Protein AF-A0A1W9LGJ2-F1 (afdb_monomer_lite)

Structure (mmCIF, N/CA/C/O backbone):
data_AF-A0A1W9LGJ2-F1
#
_entry.id   AF-A0A1W9LGJ2-F1
#
loop_
_atom_site.group_PDB
_atom_site.id
_atom_site.type_symbol
_atom_site.label_atom_id
_atom_site.label_alt_id
_atom_site.label_comp_id
_atom_site.label_asym_id
_atom_site.label_entity_id
_atom_site.label_seq_id
_atom_site.pdbx_PDB_ins_code
_atom_site.Cartn_x
_atom_site.Cartn_y
_atom_site.Cartn_z
_atom_site.occupancy
_atom_site.B_iso_or_equiv
_atom_site.auth_seq_id
_atom_site.auth_comp_id
_atom_site.auth_asym_id
_atom_site.auth_atom_id
_atom_site.pdbx_PDB_model_num
ATOM 1 N N . MET A 1 1 ? -1.224 -2.854 -25.496 1.00 44.69 1 MET A N 1
ATOM 2 C CA . MET A 1 1 ? -1.649 -1.873 -24.472 1.00 44.69 1 MET A CA 1
ATOM 3 C C . MET A 1 1 ? -0.419 -1.512 -23.652 1.00 44.69 1 MET A C 1
ATOM 5 O O . MET A 1 1 ? 0.464 -2.347 -23.543 1.00 44.69 1 MET A O 1
ATOM 9 N N . ASN A 1 2 ? -0.266 -0.258 -23.230 1.00 54.34 2 ASN A N 1
ATOM 10 C CA . ASN A 1 2 ? 0.981 0.239 -22.636 1.00 54.34 2 ASN A CA 1
ATOM 11 C C . ASN A 1 2 ? 1.072 -0.215 -21.165 1.00 54.34 2 ASN A C 1
ATOM 13 O O . ASN A 1 2 ? 0.634 0.524 -20.287 1.00 54.34 2 ASN A O 1
ATOM 17 N N . ASP A 1 3 ? 1.663 -1.387 -20.903 1.00 63.09 3 ASP A N 1
ATOM 18 C CA . ASP A 1 3 ? 1.812 -1.986 -19.555 1.00 63.09 3 ASP A CA 1
ATOM 19 C C . ASP A 1 3 ? 2.350 -0.995 -18.500 1.00 63.09 3 ASP A C 1
ATOM 21 O O . ASP A 1 3 ? 2.044 -1.070 -17.313 1.00 63.09 3 ASP A O 1
ATOM 25 N N . ILE A 1 4 ? 3.128 -0.012 -18.956 1.00 61.19 4 ILE A N 1
ATOM 26 C CA . ILE A 1 4 ? 3.716 1.066 -18.158 1.00 61.19 4 ILE A CA 1
ATOM 27 C C . ILE A 1 4 ? 2.672 2.079 -17.660 1.00 61.19 4 ILE A C 1
ATOM 29 O O . ILE A 1 4 ? 2.710 2.480 -16.497 1.00 61.19 4 ILE A O 1
ATOM 33 N N . LEU A 1 5 ? 1.742 2.502 -18.524 1.00 67.19 5 LEU A N 1
ATOM 34 C CA . LEU A 1 5 ? 0.676 3.438 -18.141 1.00 67.19 5 LEU A CA 1
ATOM 35 C C . LEU A 1 5 ? -0.309 2.769 -17.179 1.00 67.19 5 LEU A C 1
ATOM 37 O O . LEU A 1 5 ? -0.832 3.421 -16.276 1.00 67.19 5 LEU A O 1
ATOM 41 N N . ASP A 1 6 ? -0.524 1.466 -17.346 1.00 78.12 6 ASP A N 1
ATOM 42 C CA . ASP A 1 6 ? -1.366 0.685 -16.447 1.00 78.12 6 ASP A CA 1
ATOM 43 C C . ASP A 1 6 ? -0.712 0.521 -15.067 1.00 78.12 6 ASP A C 1
ATOM 45 O O . ASP A 1 6 ? -1.402 0.651 -14.053 1.00 78.12 6 ASP A O 1
ATOM 49 N N . LEU A 1 7 ? 0.616 0.351 -15.007 1.00 78.25 7 LEU A N 1
ATOM 50 C CA . LEU A 1 7 ? 1.365 0.302 -13.748 1.00 78.25 7 LEU A CA 1
ATOM 51 C C . LEU A 1 7 ? 1.364 1.651 -13.012 1.00 78.25 7 LEU A C 1
ATOM 53 O O . LEU A 1 7 ? 1.158 1.677 -11.801 1.00 78.25 7 LEU A O 1
ATOM 57 N N . GLN A 1 8 ? 1.528 2.773 -13.724 1.00 83.00 8 GLN A N 1
ATOM 58 C CA . GLN A 1 8 ? 1.441 4.111 -13.121 1.00 83.00 8 GLN A CA 1
ATOM 59 C C . GLN A 1 8 ? 0.055 4.386 -12.536 1.00 83.00 8 GLN A C 1
ATOM 61 O O . GLN A 1 8 ? -0.064 4.751 -11.369 1.00 83.00 8 GLN A O 1
ATOM 66 N N . ARG A 1 9 ? -1.008 4.108 -13.298 1.00 84.00 9 ARG A N 1
ATOM 67 C CA . ARG A 1 9 ? -2.389 4.241 -12.809 1.00 84.00 9 ARG A CA 1
ATOM 68 C C . ARG A 1 9 ? -2.697 3.287 -11.657 1.00 84.00 9 ARG A C 1
ATOM 70 O O . ARG A 1 9 ? -3.545 3.582 -10.816 1.00 84.00 9 ARG A O 1
ATOM 77 N N . ALA A 1 10 ? -2.091 2.101 -11.631 1.00 84.69 10 ALA A N 1
ATOM 78 C CA . ALA A 1 10 ? -2.229 1.171 -10.515 1.00 84.69 10 ALA A CA 1
ATOM 79 C C . ALA A 1 10 ? -1.540 1.710 -9.253 1.00 84.69 10 ALA A C 1
ATOM 81 O O . ALA A 1 10 ? -2.161 1.696 -8.192 1.00 84.69 10 ALA A O 1
ATOM 82 N N . ALA A 1 11 ? -0.330 2.259 -9.380 1.00 86.56 11 ALA A N 1
ATOM 83 C CA . ALA A 1 11 ? 0.394 2.878 -8.275 1.00 86.56 11 ALA A CA 1
ATOM 84 C C . ALA A 1 11 ? -0.333 4.110 -7.719 1.00 86.56 11 ALA A C 1
ATOM 86 O O . ALA A 1 11 ? -0.485 4.223 -6.509 1.00 86.56 11 ALA A O 1
ATOM 87 N N . GLU A 1 12 ? -0.851 4.997 -8.575 1.00 88.88 12 GLU A N 1
ATOM 88 C CA . GLU A 1 12 ? -1.643 6.164 -8.155 1.00 88.88 12 GLU A CA 1
ATOM 89 C C . GLU A 1 12 ? -2.903 5.751 -7.387 1.00 88.88 12 GLU A C 1
ATOM 91 O O . GLU A 1 12 ? -3.207 6.305 -6.330 1.00 88.88 12 GLU A O 1
ATOM 96 N N . ARG A 1 13 ? -3.619 4.734 -7.886 1.00 88.75 13 ARG A N 1
ATOM 97 C CA . ARG A 1 13 ? -4.795 4.187 -7.199 1.00 88.75 13 ARG A CA 1
ATOM 98 C C . ARG A 1 13 ? -4.422 3.556 -5.866 1.00 88.75 13 ARG A C 1
ATOM 100 O O . ARG A 1 13 ? -5.121 3.791 -4.888 1.00 88.75 13 ARG A O 1
ATOM 107 N N . PHE A 1 14 ? -3.348 2.773 -5.814 1.00 88.44 14 PHE A N 1
ATOM 108 C CA . PHE A 1 14 ? -2.868 2.181 -4.570 1.00 88.44 14 PHE A CA 1
ATOM 109 C C . PHE A 1 14 ? -2.492 3.270 -3.557 1.00 88.44 14 PHE A C 1
ATOM 111 O O . PHE A 1 14 ? -3.000 3.261 -2.440 1.00 88.44 14 PHE A O 1
ATOM 118 N N . ASN A 1 15 ? -1.717 4.268 -3.986 1.00 89.81 15 ASN A N 1
ATOM 119 C CA . ASN A 1 15 ? -1.305 5.414 -3.182 1.00 89.81 15 ASN A CA 1
ATOM 120 C C . ASN A 1 15 ? -2.499 6.157 -2.566 1.00 89.81 15 ASN A C 1
ATOM 122 O O . ASN A 1 15 ? -2.541 6.362 -1.355 1.00 89.81 15 ASN A O 1
ATOM 126 N N . ALA A 1 16 ? -3.489 6.518 -3.389 1.00 90.06 16 ALA A N 1
ATOM 127 C CA . ALA A 1 16 ? -4.689 7.213 -2.928 1.00 90.06 16 ALA A CA 1
ATOM 128 C C . ALA A 1 16 ? -5.464 6.380 -1.899 1.00 90.06 16 ALA A C 1
ATOM 130 O O . ALA A 1 16 ? -5.855 6.885 -0.855 1.00 90.06 16 ALA A O 1
ATOM 131 N N . ARG A 1 17 ? -5.625 5.077 -2.149 1.00 88.69 17 ARG A N 1
ATOM 132 C CA . ARG A 1 17 ? -6.382 4.193 -1.257 1.00 88.69 17 ARG A CA 1
ATOM 133 C C . ARG A 1 17 ? -5.706 3.958 0.088 1.00 88.69 17 ARG A C 1
ATOM 135 O O . ARG A 1 17 ? -6.403 3.884 1.093 1.00 88.69 17 ARG A O 1
ATOM 142 N N . VAL A 1 18 ? -4.381 3.811 0.109 1.00 88.31 18 VAL A N 1
ATOM 143 C CA . VAL A 1 18 ? -3.628 3.678 1.364 1.00 88.31 18 VAL A CA 1
ATOM 144 C C . VAL A 1 18 ? -3.700 4.984 2.153 1.00 88.31 18 VAL A C 1
ATOM 146 O O . VAL A 1 18 ? -3.954 4.942 3.353 1.00 88.31 18 VAL A O 1
ATOM 149 N N . LYS A 1 19 ? -3.573 6.134 1.478 1.00 89.12 19 LYS A N 1
ATOM 150 C CA . LYS A 1 19 ? -3.731 7.453 2.099 1.00 89.12 19 LYS A CA 1
ATOM 151 C C . LYS A 1 19 ? -5.114 7.625 2.738 1.00 89.12 19 LYS A C 1
ATOM 153 O O . LYS A 1 19 ? -5.186 7.933 3.923 1.00 89.12 19 LYS A O 1
ATOM 158 N N . ASP A 1 20 ? -6.184 7.359 1.986 1.00 88.12 20 ASP A N 1
ATOM 159 C CA . ASP A 1 20 ? -7.562 7.430 2.493 1.00 88.12 20 ASP A CA 1
ATOM 160 C C . ASP A 1 20 ? -7.746 6.541 3.732 1.00 88.12 20 ASP A C 1
ATOM 162 O O . ASP A 1 20 ? -8.476 6.886 4.656 1.00 88.12 20 ASP A O 1
ATOM 166 N N . LEU A 1 21 ? -7.089 5.376 3.753 1.00 85.38 21 LEU A N 1
ATOM 167 C CA . LEU A 1 21 ? -7.169 4.433 4.861 1.00 85.38 21 LEU A CA 1
ATOM 168 C C . LEU A 1 21 ? -6.464 4.975 6.110 1.00 85.38 21 LEU A C 1
ATOM 170 O O . LEU A 1 21 ? -7.057 4.942 7.180 1.00 85.38 21 LEU A O 1
ATOM 174 N N . VAL A 1 22 ? -5.260 5.541 5.975 1.00 84.50 22 VAL A N 1
ATOM 175 C CA . VAL A 1 22 ? -4.526 6.189 7.082 1.00 84.50 22 VAL A CA 1
ATOM 176 C C . VAL A 1 22 ? -5.329 7.334 7.715 1.00 84.50 22 VAL A C 1
ATOM 178 O O . VAL A 1 22 ? -5.270 7.522 8.931 1.00 84.50 22 VAL A O 1
ATOM 181 N N . GLU A 1 23 ? -6.090 8.086 6.916 1.00 84.31 23 GLU A N 1
ATOM 182 C CA . GLU A 1 23 ? -6.912 9.207 7.394 1.00 84.31 23 GLU A CA 1
ATOM 183 C C . GLU A 1 23 ? -8.112 8.766 8.248 1.00 84.31 23 GLU A C 1
ATOM 185 O O . GLU A 1 23 ? -8.542 9.517 9.121 1.00 84.31 23 GLU A O 1
ATOM 190 N N . VAL A 1 24 ? -8.641 7.557 8.029 1.00 82.88 24 VAL A N 1
ATOM 191 C CA . VAL A 1 24 ? -9.844 7.053 8.722 1.00 82.88 24 VAL A CA 1
ATOM 192 C C . VAL A 1 24 ? -9.546 6.040 9.826 1.00 82.88 24 VAL A C 1
ATOM 194 O O . VAL A 1 24 ? -10.480 5.490 10.411 1.00 82.88 24 VAL A O 1
ATOM 197 N N . LEU A 1 25 ? -8.272 5.744 10.094 1.00 79.56 25 LEU A N 1
ATOM 198 C CA . LEU A 1 25 ? -7.916 4.767 11.115 1.00 79.56 25 LEU A CA 1
ATOM 199 C C . LEU A 1 25 ? -8.238 5.271 12.529 1.00 79.56 25 LEU A C 1
ATOM 201 O O . LEU A 1 25 ? -7.925 6.421 12.851 1.00 79.56 25 LEU A O 1
ATOM 205 N N . PRO A 1 26 ? -8.816 4.412 13.392 1.00 74.00 26 PRO A N 1
ATOM 206 C CA . PRO A 1 26 ? -9.081 4.764 14.778 1.00 74.00 26 PRO A CA 1
ATOM 207 C C . PRO A 1 26 ? -7.761 5.018 15.515 1.00 74.00 26 PRO A C 1
ATOM 209 O O . PRO A 1 26 ? -6.850 4.189 15.499 1.00 74.00 26 PRO A O 1
ATOM 212 N N . ARG A 1 27 ? -7.664 6.180 16.167 1.00 78.94 27 ARG A N 1
ATOM 213 C CA . ARG A 1 27 ? -6.502 6.595 16.978 1.00 78.94 27 ARG A CA 1
ATOM 214 C C . ARG A 1 27 ? -6.806 6.623 18.474 1.00 78.94 27 ARG A C 1
ATOM 216 O O . ARG A 1 27 ? -5.979 7.078 19.256 1.00 78.94 27 ARG A O 1
ATOM 223 N N . ASP A 1 28 ? -7.993 6.155 18.842 1.00 79.00 28 ASP A N 1
ATOM 224 C CA . ASP A 1 28 ? -8.535 6.273 20.194 1.00 79.00 28 ASP A CA 1
ATOM 225 C C . ASP A 1 28 ? -7.992 5.187 21.134 1.00 79.00 28 ASP A C 1
ATOM 227 O O . ASP A 1 28 ? -7.969 5.374 22.349 1.00 79.00 28 ASP A O 1
ATOM 231 N N . ASP A 1 29 ? -7.514 4.068 20.578 1.00 81.62 29 ASP A N 1
ATOM 232 C CA . ASP A 1 29 ? -6.833 3.007 21.316 1.00 81.62 29 ASP A CA 1
ATOM 233 C C . ASP A 1 29 ? -5.373 2.831 20.858 1.00 81.62 29 ASP A C 1
ATOM 235 O O . ASP A 1 29 ? -4.991 3.150 19.728 1.00 81.62 29 ASP A O 1
ATOM 239 N N . LEU A 1 30 ? -4.535 2.321 21.767 1.00 83.81 30 LEU A N 1
ATOM 240 C CA . LEU A 1 30 ? -3.085 2.213 21.578 1.00 83.81 30 LEU A CA 1
ATOM 241 C C . LEU A 1 30 ? -2.701 1.268 20.423 1.00 83.81 30 LEU A C 1
ATOM 243 O O . LEU A 1 30 ? -1.674 1.471 19.776 1.00 83.81 30 LEU A O 1
ATOM 247 N N . ALA A 1 31 ? -3.521 0.251 20.143 1.00 81.38 31 ALA A N 1
ATOM 248 C CA . ALA A 1 31 ? -3.275 -0.700 19.062 1.00 81.38 31 ALA A CA 1
ATOM 249 C C . ALA A 1 31 ? -3.614 -0.089 17.693 1.00 81.38 31 ALA A C 1
ATOM 251 O O . ALA A 1 31 ? -2.837 -0.228 16.747 1.00 81.38 31 ALA A O 1
ATOM 252 N N . GLY A 1 32 ? -4.724 0.643 17.599 1.00 79.94 32 GLY A N 1
ATOM 253 C CA . GLY A 1 32 ? -5.128 1.400 16.419 1.00 79.94 32 GLY A CA 1
ATOM 254 C C . GLY A 1 32 ? -4.133 2.513 16.112 1.00 79.94 32 GLY A C 1
ATOM 255 O O . GLY A 1 32 ? -3.722 2.680 14.962 1.00 79.94 32 GLY A O 1
ATOM 256 N N . GLN A 1 33 ? -3.635 3.198 17.145 1.00 84.56 33 GLN A N 1
ATOM 257 C CA . GLN A 1 33 ? -2.581 4.198 17.004 1.00 84.56 33 GLN A CA 1
ATOM 258 C C . GLN A 1 33 ? -1.269 3.584 16.488 1.00 84.56 33 GLN A C 1
ATOM 260 O O . GLN A 1 33 ? -0.683 4.117 15.544 1.00 84.56 33 GLN A O 1
ATOM 265 N N . ALA A 1 34 ? -0.828 2.453 17.048 1.00 87.75 34 ALA A N 1
ATOM 266 C CA . ALA A 1 34 ? 0.379 1.763 16.593 1.00 87.75 34 ALA A CA 1
ATOM 267 C C . ALA A 1 34 ? 0.260 1.309 15.128 1.00 87.75 34 ALA A C 1
ATOM 269 O O . ALA A 1 34 ? 1.141 1.597 14.319 1.00 87.75 34 ALA A O 1
ATOM 270 N N . LEU A 1 35 ? -0.857 0.676 14.754 1.00 85.25 35 LEU A N 1
ATOM 271 C CA . LEU A 1 35 ? -1.098 0.238 13.375 1.00 85.25 35 LEU A CA 1
ATOM 272 C C . LEU A 1 35 ? -1.207 1.415 12.396 1.00 85.25 35 LEU A C 1
ATOM 274 O O . LEU A 1 35 ? -0.736 1.309 11.265 1.00 85.25 35 LEU A O 1
ATOM 278 N N . SER A 1 36 ? -1.771 2.545 12.830 1.00 86.06 36 SER A N 1
ATOM 279 C CA . SER A 1 36 ? -1.815 3.776 12.032 1.00 86.06 36 SER A CA 1
ATOM 280 C C . SER A 1 36 ? -0.418 4.311 11.734 1.00 86.06 36 SER A C 1
ATOM 282 O O . SER A 1 36 ? -0.118 4.631 10.586 1.00 86.06 36 SER A O 1
ATOM 284 N N . ILE A 1 37 ? 0.446 4.373 12.752 1.00 90.38 37 ILE A N 1
ATOM 285 C CA . ILE A 1 37 ? 1.832 4.842 12.616 1.00 90.38 37 ILE A CA 1
ATOM 286 C C . ILE A 1 37 ? 2.628 3.913 11.695 1.00 90.38 37 ILE A C 1
ATOM 288 O O . ILE A 1 37 ? 3.346 4.384 10.810 1.00 90.38 37 ILE A O 1
ATOM 292 N N . GLU A 1 38 ? 2.485 2.599 11.872 1.00 92.25 38 GLU A N 1
ATOM 293 C CA . GLU A 1 38 ? 3.159 1.608 11.032 1.00 92.25 38 GLU A CA 1
ATOM 294 C C . GLU A 1 38 ? 2.691 1.688 9.577 1.00 92.25 38 GLU A C 1
ATOM 296 O O . GLU A 1 38 ? 3.519 1.682 8.662 1.00 92.25 38 GLU A O 1
ATOM 301 N N . LEU A 1 39 ? 1.383 1.835 9.338 1.00 91.44 39 LEU A N 1
ATOM 302 C CA . LEU A 1 39 ? 0.855 1.969 7.983 1.00 91.44 39 LEU A CA 1
ATOM 303 C C . LEU A 1 39 ? 1.316 3.269 7.323 1.00 91.44 39 LEU A C 1
ATOM 305 O O . LEU A 1 39 ? 1.716 3.247 6.161 1.00 91.44 39 LEU A O 1
ATOM 309 N N . GLU A 1 40 ? 1.321 4.385 8.050 1.00 92.06 40 GLU A N 1
ATOM 310 C CA . GLU A 1 40 ? 1.840 5.659 7.548 1.00 92.06 40 GLU A CA 1
ATOM 311 C C . GLU A 1 40 ? 3.340 5.554 7.217 1.00 92.06 40 GLU A C 1
ATOM 313 O O . GLU A 1 40 ? 3.801 6.038 6.181 1.00 92.06 40 GLU A O 1
ATOM 318 N N . SER A 1 41 ? 4.115 4.865 8.058 1.00 93.88 41 SER A N 1
ATOM 319 C CA . SER A 1 41 ? 5.531 4.583 7.814 1.00 93.88 41 SER A CA 1
ATOM 320 C C . SER A 1 41 ? 5.734 3.742 6.549 1.00 93.88 41 SER A C 1
ATOM 322 O O . SER A 1 41 ? 6.517 4.122 5.674 1.00 93.88 41 SER A O 1
ATOM 324 N N . ALA A 1 42 ? 4.987 2.645 6.399 1.00 93.31 42 ALA A N 1
ATOM 325 C CA . ALA A 1 42 ? 5.029 1.792 5.214 1.00 93.31 42 ALA A CA 1
ATOM 326 C C . ALA A 1 42 ? 4.605 2.549 3.944 1.00 93.31 42 ALA A C 1
ATOM 328 O O . ALA A 1 42 ? 5.261 2.435 2.906 1.00 93.31 42 ALA A O 1
ATOM 329 N N . HIS A 1 43 ? 3.572 3.389 4.034 1.00 93.81 43 HIS A N 1
ATOM 330 C CA . HIS A 1 43 ? 3.078 4.214 2.932 1.00 93.81 43 HIS A CA 1
ATOM 331 C C . HIS A 1 43 ? 4.106 5.257 2.472 1.00 93.81 43 HIS A C 1
ATOM 333 O O . HIS A 1 43 ? 4.331 5.428 1.268 1.00 93.81 43 HIS A O 1
ATOM 339 N N .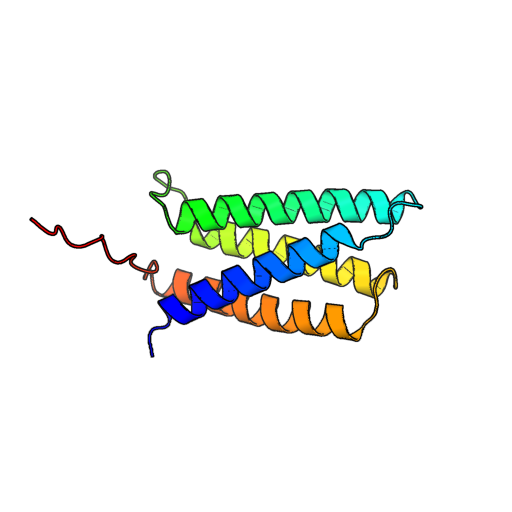 ARG A 1 44 ? 4.812 5.897 3.414 1.00 93.62 44 ARG A N 1
ATOM 340 C CA . ARG A 1 44 ? 5.940 6.790 3.102 1.00 93.62 44 ARG A CA 1
ATOM 341 C C . ARG A 1 44 ? 7.080 6.048 2.412 1.00 93.62 44 ARG A C 1
ATOM 343 O O . ARG A 1 44 ? 7.606 6.553 1.421 1.00 93.62 44 ARG A O 1
ATOM 350 N N . ARG A 1 45 ? 7.433 4.843 2.885 1.00 93.00 45 ARG A N 1
ATOM 351 C CA . ARG A 1 45 ? 8.442 3.994 2.222 1.00 93.00 45 ARG A CA 1
ATOM 352 C C . ARG A 1 45 ? 8.026 3.652 0.794 1.00 93.00 45 ARG A C 1
ATOM 354 O O . ARG A 1 45 ? 8.839 3.798 -0.110 1.00 93.00 45 ARG A O 1
ATOM 361 N N . PHE A 1 46 ? 6.764 3.274 0.584 1.00 92.56 46 PHE A N 1
ATOM 362 C CA . PHE A 1 46 ? 6.226 3.005 -0.749 1.00 92.56 46 PHE A CA 1
ATOM 363 C C . PHE A 1 46 ? 6.360 4.210 -1.678 1.00 92.56 46 PHE A C 1
ATOM 365 O O . PHE A 1 46 ? 6.904 4.075 -2.772 1.00 92.56 46 PHE A O 1
ATOM 372 N N . THR A 1 47 ? 5.928 5.390 -1.229 1.00 91.44 47 THR A N 1
ATOM 373 C CA . THR A 1 47 ? 6.001 6.623 -2.028 1.00 91.44 47 THR A CA 1
ATOM 374 C C . THR A 1 47 ? 7.446 6.938 -2.415 1.00 91.44 47 THR A C 1
ATOM 376 O O . THR A 1 47 ? 7.741 7.142 -3.589 1.00 91.44 47 THR A O 1
ATOM 379 N N . ALA A 1 48 ? 8.372 6.866 -1.454 1.00 90.25 48 ALA A N 1
ATOM 380 C CA . ALA A 1 48 ? 9.790 7.104 -1.703 1.00 90.25 48 ALA A CA 1
ATOM 381 C C . ALA A 1 48 ? 10.397 6.084 -2.684 1.00 90.25 48 ALA A C 1
ATOM 383 O O . ALA A 1 48 ? 11.127 6.462 -3.601 1.00 90.25 48 ALA A O 1
ATOM 384 N N . SER A 1 49 ? 10.087 4.792 -2.529 1.00 88.88 49 SER A N 1
ATOM 385 C CA . SER A 1 49 ? 10.554 3.747 -3.446 1.00 88.88 49 SER A CA 1
ATOM 386 C C . SER A 1 49 ? 9.960 3.901 -4.845 1.00 88.88 49 SER A C 1
ATOM 388 O O . SER A 1 49 ? 10.661 3.685 -5.833 1.00 88.88 49 SER A O 1
ATOM 390 N N . TRP A 1 50 ? 8.691 4.296 -4.946 1.00 88.25 50 TRP A N 1
ATOM 391 C CA . TRP A 1 50 ? 8.017 4.546 -6.216 1.00 88.25 50 TRP A CA 1
ATOM 392 C C . TRP A 1 50 ? 8.615 5.752 -6.944 1.00 88.25 50 TRP A C 1
ATOM 394 O O . TRP A 1 50 ? 8.911 5.665 -8.139 1.00 88.25 50 TRP A O 1
ATOM 404 N N . ASP A 1 51 ? 8.873 6.847 -6.232 1.00 86.75 51 ASP A N 1
ATOM 405 C CA . ASP A 1 51 ? 9.534 8.029 -6.784 1.00 86.75 51 ASP A CA 1
ATOM 406 C C . ASP A 1 51 ? 10.961 7.708 -7.235 1.00 86.75 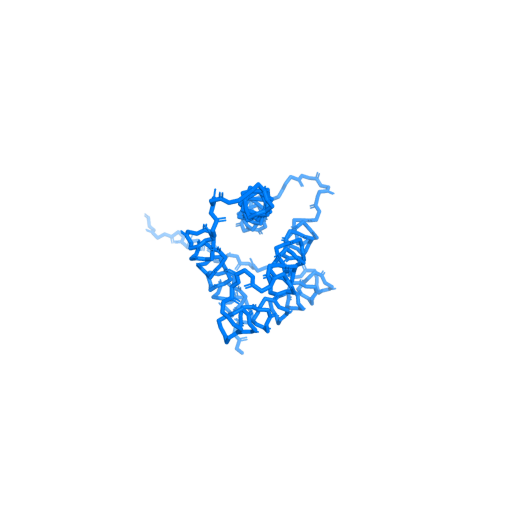51 ASP A C 1
ATOM 408 O O . ASP A 1 51 ? 11.354 8.074 -8.344 1.00 86.75 51 ASP A O 1
ATOM 412 N N . ALA A 1 52 ? 11.717 6.943 -6.441 1.00 84.00 52 ALA A N 1
ATOM 413 C CA . ALA A 1 52 ? 13.051 6.475 -6.814 1.00 84.00 52 ALA A CA 1
ATOM 414 C C . ALA A 1 52 ? 13.028 5.560 -8.053 1.00 84.00 52 ALA A C 1
ATOM 416 O O . ALA A 1 52 ? 13.913 5.654 -8.904 1.00 84.00 52 ALA A O 1
ATOM 417 N N . ALA A 1 53 ? 12.006 4.707 -8.191 1.00 80.56 53 ALA A N 1
ATOM 418 C CA . ALA A 1 53 ? 11.822 3.833 -9.351 1.00 80.56 53 ALA A CA 1
ATOM 419 C C . ALA A 1 53 ? 11.437 4.589 -10.632 1.00 80.56 53 ALA A C 1
ATOM 421 O O . ALA A 1 53 ? 11.776 4.143 -11.729 1.00 80.56 53 ALA A O 1
ATOM 422 N N . ASN A 1 54 ? 10.757 5.732 -10.499 1.00 77.75 54 ASN A N 1
ATOM 423 C CA . ASN A 1 54 ? 10.424 6.633 -11.608 1.00 77.75 54 ASN A CA 1
ATOM 424 C C . ASN A 1 54 ? 11.481 7.733 -11.845 1.00 77.75 54 ASN A C 1
ATOM 426 O O . ASN A 1 54 ? 11.382 8.486 -12.823 1.00 77.75 54 ASN A O 1
ATOM 430 N N . GLY A 1 55 ? 12.457 7.859 -10.945 1.00 73.50 55 GLY A N 1
ATOM 431 C CA . GLY A 1 55 ? 13.579 8.790 -11.007 1.00 73.50 55 GLY A CA 1
ATOM 432 C C . GLY A 1 55 ? 14.864 8.140 -11.524 1.00 73.50 55 GLY A C 1
ATOM 433 O O . GLY A 1 55 ? 14.833 7.163 -12.272 1.00 73.50 55 GLY A O 1
ATOM 434 N N . THR A 1 56 ? 16.010 8.701 -11.129 1.00 65.38 56 THR A N 1
ATOM 435 C CA . THR A 1 56 ? 17.327 8.089 -11.356 1.00 65.38 56 THR A CA 1
ATOM 436 C C . THR A 1 56 ? 17.673 7.237 -10.134 1.00 65.38 56 THR A C 1
ATOM 438 O O . THR A 1 56 ? 17.973 7.809 -9.083 1.00 65.38 56 THR A O 1
ATOM 441 N N . PRO A 1 57 ? 17.620 5.897 -10.218 1.00 58.72 57 PRO A N 1
ATOM 442 C CA . PRO A 1 57 ? 17.908 5.059 -9.065 1.00 58.72 57 PRO A C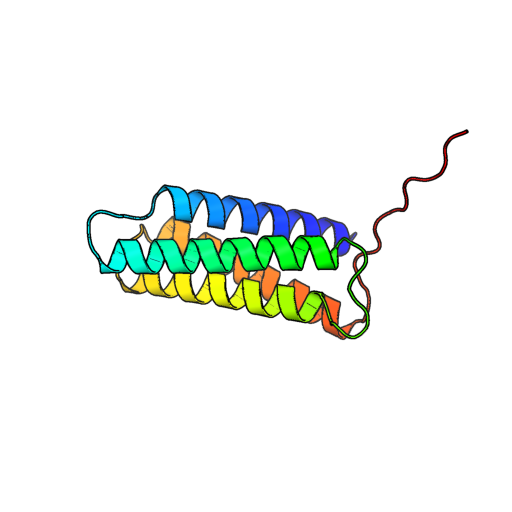A 1
ATOM 443 C C . PRO A 1 57 ? 19.384 5.174 -8.649 1.00 58.72 57 PRO A C 1
ATOM 445 O O . PRO A 1 57 ? 20.257 5.289 -9.515 1.00 58.72 57 PRO A O 1
ATOM 448 N N . PRO A 1 58 ? 19.692 5.120 -7.339 1.00 57.22 58 PRO A N 1
ATOM 449 C CA . PRO A 1 58 ? 21.069 5.044 -6.868 1.00 57.22 58 PRO A CA 1
ATOM 450 C C . PRO A 1 58 ? 21.744 3.766 -7.386 1.00 57.22 58 PRO A C 1
ATOM 452 O O . PRO A 1 58 ? 21.117 2.707 -7.486 1.00 57.22 58 PRO A O 1
ATOM 455 N N . ALA A 1 59 ? 23.031 3.864 -7.731 1.00 51.16 59 ALA A N 1
ATOM 456 C CA . ALA A 1 59 ? 23.793 2.752 -8.292 1.00 51.16 59 ALA A CA 1
ATOM 457 C C . ALA A 1 59 ? 23.762 1.525 -7.358 1.00 51.16 59 ALA A C 1
ATOM 459 O O . ALA A 1 59 ? 24.051 1.633 -6.169 1.00 51.16 59 ALA A O 1
ATOM 460 N N . GLY A 1 60 ? 23.404 0.357 -7.900 1.00 56.62 60 GLY A N 1
ATOM 461 C CA . GLY A 1 60 ? 23.384 -0.918 -7.168 1.00 56.62 60 GLY A CA 1
ATOM 462 C C . GLY A 1 60 ? 22.079 -1.254 -6.432 1.00 56.62 60 GLY A C 1
ATOM 463 O O . GLY A 1 60 ? 21.924 -2.388 -5.982 1.00 56.62 60 GLY A O 1
ATOM 464 N N . ALA A 1 61 ? 21.110 -0.337 -6.347 1.00 57.44 61 ALA A N 1
ATOM 465 C CA . ALA A 1 61 ? 19.779 -0.646 -5.828 1.00 57.44 61 ALA A CA 1
ATOM 466 C C . ALA A 1 61 ? 18.839 -1.064 -6.969 1.00 57.44 61 ALA A C 1
ATOM 468 O O . ALA A 1 61 ? 18.745 -0.368 -7.975 1.00 57.44 61 ALA A O 1
ATOM 469 N N . SER A 1 62 ? 18.102 -2.171 -6.809 1.00 71.62 62 SER A N 1
ATOM 470 C CA . SER A 1 62 ? 16.932 -2.451 -7.657 1.00 71.62 62 SER A CA 1
ATOM 471 C C . SER A 1 62 ? 15.744 -1.673 -7.080 1.00 71.62 62 SER A C 1
ATOM 473 O O . SER A 1 62 ? 15.165 -2.122 -6.085 1.00 71.62 62 SER A O 1
ATOM 475 N N . PRO A 1 63 ? 15.374 -0.502 -7.637 1.00 75.81 63 PRO A N 1
ATOM 476 C CA . PRO A 1 63 ? 14.298 0.315 -7.078 1.00 75.81 63 PRO A CA 1
ATOM 477 C C . PRO A 1 63 ? 12.958 -0.434 -7.113 1.00 75.81 63 PRO A C 1
ATOM 479 O O . PRO A 1 63 ? 12.146 -0.304 -6.204 1.00 75.81 63 PRO A O 1
ATOM 482 N N . TRP A 1 64 ? 12.774 -1.320 -8.096 1.00 80.19 64 TRP A N 1
ATOM 483 C CA . TRP A 1 64 ? 11.596 -2.175 -8.235 1.00 80.19 64 TRP A CA 1
ATOM 484 C C . TRP A 1 64 ? 11.446 -3.185 -7.097 1.00 80.19 64 TRP A C 1
ATOM 486 O O . TRP A 1 64 ? 10.328 -3.429 -6.657 1.00 80.19 64 TRP A O 1
ATOM 496 N N . ARG A 1 65 ? 12.555 -3.705 -6.555 1.00 83.19 65 ARG A N 1
ATOM 497 C CA . ARG A 1 65 ? 12.521 -4.587 -5.378 1.00 83.19 65 ARG A CA 1
ATOM 498 C C . ARG A 1 65 ? 12.066 -3.841 -4.122 1.00 83.19 65 ARG A C 1
ATOM 500 O O . ARG A 1 65 ? 11.365 -4.406 -3.291 1.00 83.19 65 ARG A O 1
ATOM 507 N N . GLN A 1 66 ? 12.451 -2.57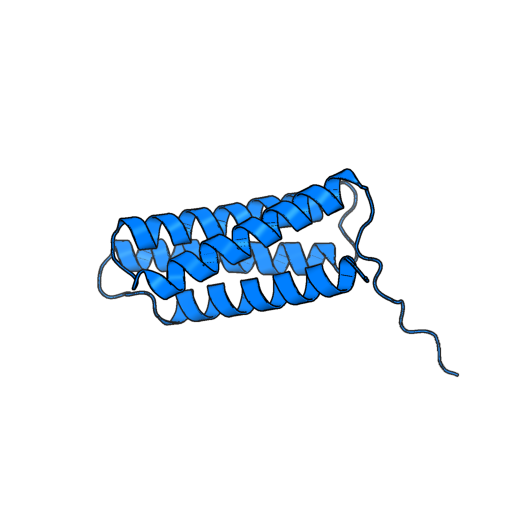1 -3.984 1.00 86.19 66 GLN A N 1
ATOM 508 C CA . GLN A 1 66 ? 12.003 -1.741 -2.862 1.00 86.19 66 GLN A CA 1
ATOM 509 C C . GLN A 1 66 ? 10.519 -1.372 -2.993 1.00 86.19 66 GLN A C 1
ATOM 511 O O . GLN A 1 66 ? 9.798 -1.394 -1.997 1.00 86.19 66 GLN A O 1
ATOM 516 N N . VAL A 1 67 ? 10.040 -1.107 -4.215 1.00 88.00 67 VAL A N 1
ATOM 517 C CA . VAL A 1 67 ? 8.604 -0.921 -4.496 1.00 88.00 67 VAL A CA 1
ATOM 518 C C . VAL A 1 67 ? 7.813 -2.182 -4.142 1.00 88.00 67 VAL A C 1
ATOM 520 O O . VAL A 1 67 ? 6.786 -2.086 -3.478 1.00 88.00 67 VAL A O 1
ATOM 523 N N . GLU A 1 68 ? 8.292 -3.362 -4.537 1.00 88.19 68 GLU A N 1
ATOM 524 C CA . GLU A 1 68 ? 7.651 -4.642 -4.210 1.00 88.19 68 GLU A CA 1
ATOM 525 C C . GLU A 1 68 ? 7.548 -4.846 -2.692 1.00 88.19 68 GLU A C 1
ATOM 527 O O . GLU A 1 68 ? 6.453 -5.056 -2.169 1.00 88.19 68 GLU A O 1
ATOM 532 N N . GLN A 1 69 ? 8.665 -4.689 -1.972 1.00 90.38 69 GLN A N 1
ATOM 533 C CA . GLN A 1 69 ? 8.702 -4.866 -0.521 1.00 90.38 69 GLN A CA 1
ATOM 534 C C . GLN A 1 69 ? 7.780 -3.881 0.207 1.00 90.38 69 GLN A C 1
ATOM 536 O O . GLN A 1 69 ? 6.973 -4.284 1.036 1.00 90.38 69 GLN A O 1
ATOM 541 N N . SER A 1 70 ? 7.863 -2.591 -0.117 1.00 92.00 70 SER A N 1
ATOM 542 C CA . SER A 1 70 ? 7.031 -1.564 0.526 1.00 92.00 70 SER A CA 1
ATOM 543 C C . SER A 1 70 ? 5.538 -1.721 0.213 1.00 92.00 70 SER A C 1
ATOM 545 O O . SER A 1 70 ? 4.697 -1.438 1.066 1.00 92.00 70 SER A O 1
ATOM 547 N N . THR A 1 71 ? 5.195 -2.237 -0.971 1.00 91.88 71 THR A N 1
ATOM 548 C CA . THR A 1 71 ? 3.817 -2.619 -1.310 1.00 91.88 71 THR A CA 1
ATOM 549 C C . THR A 1 71 ? 3.342 -3.783 -0.441 1.00 91.88 71 THR A C 1
ATOM 551 O O . THR A 1 71 ? 2.241 -3.726 0.106 1.00 91.88 71 THR A O 1
ATOM 554 N N . HIS A 1 72 ? 4.165 -4.823 -0.273 1.00 91.88 72 HIS A N 1
ATOM 555 C CA . HIS A 1 72 ? 3.857 -5.959 0.599 1.00 91.88 72 HIS A CA 1
ATOM 556 C C . HIS A 1 72 ? 3.679 -5.544 2.063 1.00 91.88 72 HIS A C 1
ATOM 558 O O . HIS A 1 72 ? 2.715 -5.980 2.690 1.00 91.88 72 HIS A O 1
ATOM 564 N N . ASP A 1 73 ? 4.539 -4.666 2.584 1.00 93.62 73 ASP A N 1
ATOM 565 C CA . ASP A 1 73 ? 4.417 -4.132 3.945 1.00 93.62 73 ASP A CA 1
ATOM 566 C C . ASP A 1 73 ? 3.058 -3.440 4.152 1.00 93.62 73 ASP A C 1
ATOM 568 O O . ASP A 1 73 ? 2.348 -3.722 5.119 1.00 93.62 73 ASP A O 1
ATOM 572 N N . CYS A 1 74 ? 2.654 -2.578 3.208 1.00 92.88 74 CYS A N 1
ATOM 573 C CA . CYS A 1 74 ? 1.353 -1.908 3.254 1.00 92.88 74 CYS A CA 1
ATOM 574 C C . CYS A 1 74 ? 0.201 -2.924 3.251 1.00 92.88 74 CYS A C 1
ATOM 576 O O . CYS A 1 74 ? -0.723 -2.817 4.054 1.00 92.88 74 CYS A O 1
ATOM 578 N N . LEU A 1 75 ? 0.253 -3.928 2.369 1.00 92.81 75 LEU A N 1
ATOM 579 C CA . LEU A 1 75 ? -0.789 -4.953 2.276 1.00 92.81 75 LEU A CA 1
ATOM 580 C C . LEU A 1 75 ? -0.897 -5.791 3.545 1.00 92.81 75 LEU A C 1
ATOM 582 O O . LEU A 1 75 ? -2.008 -6.088 3.977 1.00 92.81 75 LEU A O 1
ATOM 586 N N . HIS A 1 76 ? 0.237 -6.139 4.149 1.00 92.62 76 HIS A N 1
ATOM 587 C CA . HIS A 1 76 ? 0.269 -6.882 5.399 1.00 92.62 76 HIS A CA 1
ATOM 588 C C . HIS A 1 76 ? -0.417 -6.106 6.530 1.00 92.62 76 HIS A C 1
ATOM 590 O O . HIS A 1 76 ? -1.271 -6.653 7.224 1.00 92.62 76 HIS A O 1
ATOM 596 N N . LEU A 1 77 ? -0.109 -4.815 6.672 1.00 91.12 77 LEU A N 1
ATOM 597 C CA . LEU A 1 77 ? -0.712 -3.955 7.693 1.00 91.12 77 LEU A CA 1
ATOM 598 C C . LEU A 1 77 ? -2.213 -3.740 7.458 1.00 91.12 77 LEU A C 1
ATOM 600 O O . LEU A 1 77 ? -3.001 -3.802 8.398 1.00 91.12 77 LEU A O 1
ATOM 604 N N . ILE A 1 78 ? -2.632 -3.568 6.203 1.00 89.94 78 ILE A N 1
ATOM 605 C CA . ILE A 1 78 ? -4.051 -3.472 5.828 1.00 89.94 78 ILE A CA 1
ATOM 606 C C . ILE A 1 78 ? -4.796 -4.779 6.142 1.00 89.94 78 ILE A C 1
ATOM 608 O O . ILE A 1 78 ? -5.935 -4.751 6.610 1.00 89.94 78 ILE A O 1
ATOM 612 N N . GLU A 1 79 ? -4.163 -5.931 5.918 1.00 89.94 79 GLU A N 1
ATOM 613 C CA . GLU A 1 79 ? -4.731 -7.230 6.274 1.00 89.94 79 GLU A CA 1
ATOM 614 C C . GLU A 1 79 ? -4.853 -7.403 7.795 1.00 89.94 79 GLU A C 1
ATOM 616 O O . GLU A 1 79 ? -5.879 -7.895 8.266 1.00 89.94 79 GLU A O 1
ATOM 621 N N . LEU A 1 80 ? -3.859 -6.957 8.570 1.00 88.12 80 LEU A N 1
ATOM 622 C CA . LEU A 1 80 ? -3.932 -6.949 10.034 1.00 88.12 80 LEU A CA 1
ATOM 623 C C . LEU A 1 80 ? -5.088 -6.079 10.533 1.00 88.12 80 LEU A C 1
ATOM 625 O O . LEU A 1 80 ? -5.884 -6.553 11.337 1.00 88.12 80 LEU A O 1
ATOM 629 N N . LEU A 1 81 ? -5.236 -4.867 9.994 1.00 83.25 81 LEU A N 1
ATOM 630 C CA . LEU A 1 81 ? -6.332 -3.948 10.321 1.00 83.25 81 LEU A CA 1
ATOM 631 C C . LEU A 1 81 ? -7.719 -4.536 10.032 1.00 83.25 81 LEU A C 1
ATOM 633 O O . LEU A 1 81 ? -8.682 -4.287 10.759 1.00 83.25 81 LEU A O 1
ATOM 637 N N . TRP A 1 82 ? -7.835 -5.335 8.972 1.00 84.12 82 TRP A N 1
ATOM 638 C CA . TRP A 1 82 ? -9.065 -6.066 8.684 1.00 84.12 82 TRP A CA 1
ATOM 639 C C . TRP A 1 82 ? -9.307 -7.208 9.670 1.00 84.12 82 TRP A C 1
ATOM 641 O O . TRP A 1 82 ? -10.419 -7.351 10.179 1.00 84.12 82 TRP A O 1
ATOM 651 N N . ARG A 1 83 ? -8.275 -8.004 9.974 1.00 84.19 83 ARG A N 1
ATOM 652 C CA . ARG A 1 83 ? -8.371 -9.126 10.921 1.00 84.19 83 ARG A CA 1
ATOM 653 C C . ARG A 1 83 ? -8.708 -8.665 12.340 1.00 84.19 83 ARG A C 1
ATOM 655 O O . ARG A 1 83 ? -9.411 -9.383 13.043 1.00 84.19 83 ARG A O 1
ATOM 662 N N . THR A 1 84 ? -8.263 -7.475 12.740 1.00 80.56 84 THR A N 1
ATOM 663 C CA . THR A 1 84 ? -8.613 -6.852 14.028 1.00 80.56 84 THR A CA 1
ATOM 664 C C . THR A 1 84 ? -9.973 -6.150 14.015 1.00 80.56 84 THR A C 1
ATOM 666 O O . THR A 1 84 ? -10.354 -5.561 15.020 1.00 80.56 84 THR A O 1
ATOM 669 N N . GLN A 1 85 ? -10.720 -6.220 12.904 1.00 76.25 85 GLN A N 1
ATOM 670 C CA . GLN A 1 85 ? -12.037 -5.595 12.719 1.00 76.25 85 GLN A CA 1
ATOM 671 C C . GLN A 1 85 ? -12.053 -4.073 12.939 1.00 76.25 85 GLN A C 1
ATOM 673 O O . GLN A 1 85 ? -13.110 -3.484 13.144 1.00 76.25 85 GLN A O 1
ATOM 678 N N . MET A 1 86 ? -10.895 -3.415 12.831 1.00 74.19 86 MET A N 1
ATOM 679 C CA . MET A 1 86 ? -10.772 -1.962 12.991 1.00 74.19 86 MET A CA 1
ATOM 680 C C . MET A 1 86 ? -11.313 -1.181 11.787 1.00 74.19 86 MET A C 1
ATOM 682 O O . MET A 1 86 ? -11.486 0.032 11.860 1.00 74.19 86 MET A O 1
ATOM 686 N N . LEU A 1 87 ? -11.579 -1.862 10.667 1.00 75.00 87 LEU A N 1
ATOM 687 C CA . LEU A 1 87 ? -12.046 -1.263 9.420 1.00 75.00 87 LEU A CA 1
ATOM 688 C C . LEU A 1 87 ? -13.166 -2.073 8.760 1.00 75.00 87 LEU A C 1
ATOM 690 O O . LEU A 1 87 ? -13.202 -3.303 8.817 1.00 75.00 87 LEU A O 1
ATOM 694 N N . HIS A 1 88 ? -14.048 -1.371 8.042 1.00 71.44 88 HIS A N 1
ATOM 695 C CA . HIS A 1 88 ? -15.156 -1.994 7.320 1.00 71.44 88 HIS A CA 1
ATOM 696 C C . HIS A 1 88 ? -14.675 -2.920 6.174 1.00 71.44 88 HIS A C 1
ATOM 698 O O . HIS A 1 88 ? -13.939 -2.470 5.285 1.00 71.44 88 HIS A O 1
ATOM 704 N N . PRO A 1 89 ? -15.169 -4.175 6.101 1.00 67.94 89 PRO A N 1
ATOM 705 C CA . PRO A 1 89 ? -14.657 -5.206 5.191 1.00 67.94 89 PRO A CA 1
ATOM 706 C C . PRO A 1 89 ? -14.647 -4.865 3.689 1.00 67.94 89 PRO A C 1
ATOM 708 O O . PRO A 1 89 ? -13.641 -5.145 3.036 1.00 67.94 89 PRO A O 1
ATOM 711 N N . PRO A 1 90 ? -15.696 -4.259 3.089 1.00 76.62 90 PRO A N 1
ATOM 712 C CA . PRO A 1 90 ? -15.767 -4.137 1.630 1.00 76.62 90 PRO A CA 1
ATOM 713 C C . PRO A 1 90 ? -14.659 -3.261 1.042 1.00 76.62 90 PRO A C 1
ATOM 715 O O . PRO A 1 90 ? -14.106 -3.573 -0.011 1.00 76.62 90 PRO A O 1
ATOM 718 N N . ARG A 1 91 ? -14.313 -2.168 1.736 1.00 74.69 91 ARG A N 1
ATOM 719 C CA . ARG A 1 91 ? -13.270 -1.240 1.285 1.00 74.69 91 ARG A CA 1
ATOM 720 C C . ARG A 1 91 ? -11.890 -1.870 1.419 1.00 74.69 91 ARG A C 1
ATOM 722 O O . ARG A 1 91 ? -11.097 -1.775 0.490 1.00 74.69 91 ARG A O 1
ATOM 729 N N . VAL A 1 92 ? -11.628 -2.570 2.521 1.00 82.50 92 VAL A N 1
ATOM 730 C CA . VAL A 1 92 ? -10.329 -3.212 2.747 1.00 82.50 92 VAL A CA 1
ATOM 731 C C . VAL A 1 92 ? -10.076 -4.341 1.748 1.00 82.50 92 VAL A C 1
ATOM 733 O O . VAL A 1 92 ? -9.007 -4.391 1.142 1.00 82.50 92 VAL A O 1
ATOM 736 N N . LEU A 1 93 ? -11.070 -5.194 1.486 1.00 82.75 93 LEU A N 1
ATOM 737 C CA . LEU A 1 93 ? -10.935 -6.287 0.517 1.00 82.75 93 LEU A CA 1
ATOM 738 C C . LEU A 1 93 ? -10.647 -5.779 -0.904 1.00 82.75 93 LEU A C 1
ATOM 740 O O . LEU A 1 93 ? -9.826 -6.364 -1.610 1.00 82.75 93 LEU A O 1
ATOM 744 N N . GLN A 1 94 ? -11.260 -4.663 -1.312 1.00 82.19 94 GLN A N 1
ATOM 745 C CA . GLN A 1 94 ? -10.960 -4.028 -2.600 1.00 82.19 94 GLN A CA 1
ATOM 746 C C . GLN A 1 94 ? -9.521 -3.505 -2.665 1.00 82.19 94 GLN A C 1
ATOM 748 O O . GLN A 1 94 ? -8.859 -3.660 -3.690 1.00 82.19 94 GLN A O 1
ATOM 753 N N . ILE A 1 95 ? -9.021 -2.897 -1.587 1.00 84.94 95 ILE A N 1
ATOM 754 C CA . ILE A 1 95 ? -7.641 -2.397 -1.520 1.00 84.94 95 ILE A CA 1
ATOM 755 C C . ILE A 1 95 ? -6.649 -3.560 -1.583 1.00 84.94 95 ILE A C 1
ATOM 757 O O . ILE A 1 95 ? -5.694 -3.496 -2.354 1.00 84.94 95 ILE A O 1
ATOM 761 N N . LEU A 1 96 ? -6.910 -4.645 -0.849 1.00 86.56 96 LEU A N 1
ATOM 762 C CA . LEU A 1 96 ? -6.081 -5.850 -0.868 1.00 86.56 96 LEU A CA 1
ATOM 763 C C . LEU A 1 96 ? -6.048 -6.501 -2.255 1.00 86.56 96 LEU A C 1
ATOM 765 O O . LEU A 1 96 ? -4.973 -6.853 -2.736 1.00 86.56 96 LEU A O 1
ATOM 769 N N . ALA A 1 97 ? -7.197 -6.626 -2.925 1.00 86.31 97 ALA A N 1
ATOM 770 C CA . ALA A 1 97 ? -7.265 -7.185 -4.273 1.00 86.31 97 ALA A CA 1
ATOM 771 C C . ALA A 1 97 ? -6.479 -6.334 -5.285 1.00 86.31 97 ALA A C 1
ATOM 773 O O . ALA A 1 97 ? -5.648 -6.861 -6.029 1.00 86.31 97 ALA A O 1
ATOM 774 N N . HIS A 1 98 ? -6.690 -5.013 -5.286 1.00 85.06 98 HIS A N 1
ATOM 775 C CA . HIS A 1 98 ? -5.978 -4.106 -6.188 1.00 85.06 98 HIS A CA 1
ATOM 776 C C . HIS A 1 98 ? -4.479 -4.048 -5.895 1.00 85.06 98 HIS A C 1
ATOM 778 O O . HIS A 1 98 ? -3.672 -4.054 -6.822 1.00 85.06 98 HIS A O 1
ATOM 784 N N . GLY A 1 99 ? -4.097 -4.000 -4.622 1.00 86.06 99 GLY A N 1
ATOM 785 C CA . GLY A 1 99 ? -2.697 -3.927 -4.239 1.00 86.06 99 GLY A CA 1
ATOM 786 C C . GLY A 1 99 ? -1.942 -5.232 -4.492 1.00 86.06 99 GLY A C 1
ATOM 787 O O . GLY A 1 99 ? -0.795 -5.167 -4.921 1.00 86.06 99 GLY A O 1
ATOM 788 N N . ARG A 1 100 ? -2.578 -6.408 -4.359 1.00 87.75 100 ARG A N 1
ATOM 789 C CA . ARG A 1 100 ? -1.988 -7.688 -4.806 1.00 87.75 100 ARG A CA 1
ATOM 790 C C . ARG A 1 100 ? -1.763 -7.707 -6.316 1.00 87.75 100 ARG A C 1
ATOM 792 O O . ARG A 1 100 ? -0.663 -8.010 -6.760 1.00 87.75 100 ARG A O 1
ATOM 799 N N . ALA A 1 101 ? -2.761 -7.295 -7.101 1.00 85.69 101 ALA A N 1
ATOM 800 C CA . ALA A 1 101 ? -2.611 -7.198 -8.554 1.00 85.69 101 ALA A CA 1
ATOM 801 C C . ALA A 1 101 ? -1.484 -6.228 -8.965 1.00 85.69 101 ALA A C 1
ATOM 803 O O . ALA A 1 101 ? -0.770 -6.478 -9.940 1.00 85.69 101 ALA A O 1
ATOM 804 N N . PHE A 1 102 ? -1.308 -5.137 -8.213 1.00 85.62 102 PHE A N 1
ATOM 805 C CA . PHE A 1 102 ? -0.208 -4.194 -8.394 1.00 85.62 102 PHE A CA 1
ATOM 806 C C . PHE A 1 102 ? 1.152 -4.798 -8.009 1.00 85.62 102 PHE A C 1
ATOM 808 O O . PHE A 1 102 ? 2.079 -4.719 -8.812 1.00 85.62 102 PHE A O 1
ATOM 815 N N . ALA A 1 103 ? 1.268 -5.455 -6.851 1.00 85.75 103 ALA A N 1
ATOM 816 C CA . ALA A 1 103 ? 2.488 -6.150 -6.432 1.00 85.75 103 ALA A CA 1
ATOM 817 C C . ALA A 1 103 ? 2.926 -7.197 -7.472 1.00 85.75 103 ALA A C 1
ATOM 819 O O . ALA A 1 103 ? 4.084 -7.219 -7.888 1.00 85.75 103 ALA A O 1
ATOM 820 N N . ASP A 1 104 ? 1.980 -7.980 -7.998 1.00 84.88 104 ASP A N 1
ATOM 821 C CA . ASP A 1 104 ? 2.246 -8.946 -9.064 1.00 84.88 104 ASP A CA 1
ATOM 822 C C . ASP A 1 104 ? 2.737 -8.267 -10.353 1.00 84.88 104 ASP A C 1
ATOM 824 O O . ASP A 1 104 ? 3.605 -8.794 -11.054 1.00 84.88 104 ASP A O 1
ATOM 828 N N . ALA A 1 105 ? 2.186 -7.097 -10.694 1.00 82.44 105 ALA A N 1
ATOM 829 C CA . ALA A 1 105 ? 2.625 -6.320 -11.850 1.00 82.44 105 ALA A CA 1
ATOM 830 C C . ALA A 1 105 ? 4.053 -5.783 -11.665 1.00 82.44 105 ALA A C 1
ATOM 832 O O . ALA A 1 105 ? 4.869 -5.925 -12.575 1.00 82.44 105 ALA A O 1
ATOM 833 N N . VAL A 1 106 ? 4.381 -5.267 -10.477 1.00 81.44 106 VAL A N 1
ATOM 834 C CA . VAL A 1 106 ? 5.738 -4.834 -10.104 1.00 81.44 106 VAL A CA 1
ATOM 835 C C . VAL A 1 106 ? 6.730 -5.998 -10.204 1.00 81.44 106 VAL A C 1
ATOM 837 O O . VAL A 1 106 ? 7.766 -5.872 -10.862 1.00 81.44 106 VAL A O 1
ATOM 840 N N . ALA A 1 107 ? 6.389 -7.161 -9.642 1.00 80.69 107 ALA A N 1
ATOM 841 C CA . ALA A 1 107 ? 7.231 -8.357 -9.677 1.00 80.69 107 ALA A CA 1
ATOM 842 C C . ALA A 1 107 ? 7.442 -8.902 -11.105 1.00 80.69 107 ALA A C 1
ATOM 844 O O . ALA A 1 107 ? 8.498 -9.462 -11.426 1.00 80.69 107 ALA A O 1
ATOM 845 N N . ARG A 1 108 ? 6.451 -8.751 -11.999 1.00 76.88 108 ARG A N 1
ATOM 846 C CA . ARG A 1 108 ? 6.598 -9.069 -13.432 1.00 76.88 108 ARG A CA 1
ATOM 847 C C . ARG A 1 108 ? 7.516 -8.074 -14.140 1.00 76.88 108 ARG A C 1
ATOM 849 O O . ARG A 1 108 ? 8.427 -8.503 -14.848 1.00 76.88 108 ARG A O 1
ATOM 856 N N . SER A 1 109 ? 7.332 -6.772 -13.918 1.00 71.25 109 SER A N 1
ATOM 857 C CA . SER A 1 109 ? 8.193 -5.733 -14.496 1.00 71.25 109 SER A CA 1
ATOM 858 C C . SER A 1 109 ? 9.655 -5.911 -14.079 1.00 71.25 109 SER A C 1
ATOM 860 O O . SER A 1 109 ? 10.534 -5.862 -14.940 1.00 71.25 109 SER A O 1
ATOM 862 N N . HIS A 1 110 ? 9.912 -6.245 -12.809 1.00 68.62 110 HIS A N 1
ATOM 863 C CA . HIS A 1 110 ? 11.248 -6.579 -12.307 1.00 68.62 110 HIS A CA 1
ATOM 864 C C . HIS A 1 110 ? 11.900 -7.733 -13.087 1.00 68.62 110 HIS A C 1
ATOM 866 O O . HIS A 1 110 ? 13.023 -7.593 -13.570 1.00 68.62 110 HIS A O 1
ATOM 872 N N . ARG A 1 111 ? 11.181 -8.848 -13.286 1.00 66.31 111 ARG A N 1
ATOM 873 C CA . ARG A 1 111 ? 11.690 -10.027 -14.015 1.00 66.31 111 ARG A CA 1
ATOM 874 C C . ARG A 1 111 ? 12.020 -9.750 -15.480 1.00 66.31 111 ARG A C 1
ATOM 876 O O . ARG A 1 111 ? 12.918 -10.375 -16.029 1.00 66.31 111 ARG A O 1
ATOM 883 N N . THR A 1 112 ? 11.315 -8.813 -16.108 1.00 63.47 112 THR A N 1
ATOM 884 C CA . THR A 1 112 ? 11.561 -8.438 -17.511 1.00 63.47 112 THR A CA 1
ATOM 885 C C . THR A 1 112 ? 12.684 -7.413 -17.701 1.00 63.47 112 THR A C 1
ATOM 887 O O . THR A 1 112 ? 13.000 -7.084 -18.841 1.00 63.47 112 THR A O 1
ATOM 890 N N . GLY A 1 113 ? 13.267 -6.864 -16.623 1.00 53.91 113 GLY A N 1
ATOM 891 C CA . GLY A 1 113 ? 14.305 -5.820 -16.693 1.00 53.91 113 GLY A CA 1
ATOM 892 C C . GLY A 1 113 ? 13.840 -4.504 -17.332 1.00 53.91 113 GLY A C 1
ATOM 893 O O . GLY A 1 113 ? 14.629 -3.580 -17.525 1.00 53.91 113 GLY A O 1
ATOM 894 N N . ARG A 1 114 ? 12.552 -4.400 -17.674 1.00 54.41 114 ARG A N 1
ATOM 895 C CA . ARG A 1 114 ? 11.970 -3.261 -18.371 1.00 54.41 114 ARG A CA 1
ATOM 896 C C . ARG A 1 114 ? 11.448 -2.293 -17.324 1.00 54.41 114 ARG A C 1
ATOM 898 O O . ARG A 1 114 ? 10.289 -2.359 -16.921 1.00 54.41 114 ARG A O 1
ATOM 905 N N . ALA A 1 115 ? 12.320 -1.397 -16.869 1.00 52.09 115 ALA A N 1
ATOM 906 C CA . ALA A 1 115 ? 11.851 -0.224 -16.150 1.00 52.09 115 ALA A CA 1
ATOM 907 C C . ALA A 1 115 ? 10.827 0.512 -17.044 1.00 52.09 115 ALA A C 1
ATOM 909 O O . ALA A 1 115 ? 11.053 0.618 -18.257 1.00 52.09 115 ALA A O 1
ATOM 910 N N . PRO A 1 116 ? 9.700 0.996 -16.498 1.00 52.94 116 PRO A N 1
ATOM 911 C CA . PRO A 1 116 ? 8.785 1.862 -17.206 1.00 52.94 116 PRO A CA 1
ATOM 912 C C . PRO A 1 116 ? 9.552 3.082 -17.705 1.00 52.94 116 PRO A C 1
ATOM 914 O O . PRO A 1 116 ? 9.880 3.996 -16.953 1.00 52.94 116 PRO A O 1
ATOM 917 N N . ALA A 1 117 ? 9.891 3.067 -18.992 1.00 48.84 117 ALA A N 1
ATOM 918 C CA . ALA A 1 117 ? 10.572 4.168 -19.635 1.00 48.84 117 ALA A CA 1
ATOM 919 C C . ALA A 1 117 ? 9.651 5.386 -19.562 1.00 48.84 117 ALA A C 1
ATOM 921 O O . ALA A 1 117 ? 8.636 5.459 -20.262 1.00 48.84 117 ALA A O 1
ATOM 922 N N . ARG A 1 118 ? 9.999 6.364 -18.720 1.00 53.06 118 ARG A N 1
ATOM 923 C CA . ARG A 1 118 ? 9.437 7.702 -18.867 1.00 53.06 118 ARG A CA 1
ATOM 924 C C . ARG A 1 118 ? 9.751 8.159 -20.284 1.00 53.06 118 ARG A C 1
ATOM 926 O O . ARG A 1 118 ? 10.905 8.129 -20.716 1.00 53.06 118 ARG A O 1
ATOM 933 N N . ARG A 1 119 ? 8.728 8.630 -21.000 1.00 46.69 119 ARG A N 1
ATOM 934 C CA . ARG A 1 119 ? 8.951 9.560 -22.103 1.00 46.69 119 ARG A CA 1
ATOM 935 C C . ARG A 1 119 ? 9.804 10.689 -21.529 1.00 46.69 119 ARG A C 1
ATOM 937 O O . ARG A 1 119 ? 9.303 11.495 -20.748 1.00 46.69 119 ARG A O 1
ATOM 944 N N . ARG A 1 120 ? 11.089 10.735 -21.899 1.00 47.84 120 ARG A N 1
ATOM 945 C CA . ARG A 1 120 ? 11.829 11.997 -21.922 1.00 47.84 120 ARG A CA 1
ATOM 946 C C . ARG A 1 120 ? 10.906 12.974 -22.635 1.00 47.84 120 ARG A C 1
ATOM 948 O O . ARG A 1 120 ? 10.494 12.690 -23.761 1.00 47.84 120 ARG A O 1
ATOM 955 N N . GLY A 1 121 ? 10.524 14.051 -21.952 1.00 43.97 121 GLY A N 1
ATOM 956 C CA . GLY A 1 121 ? 9.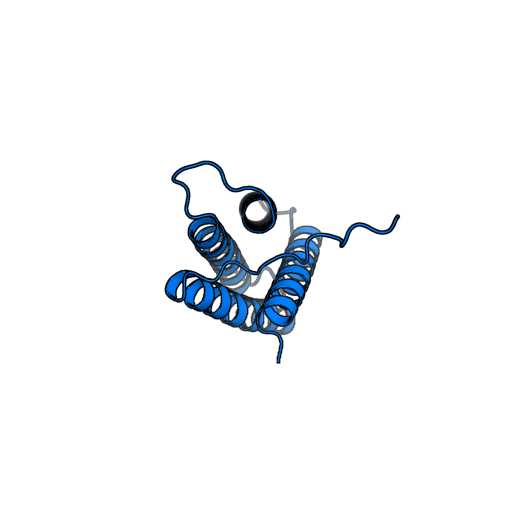912 15.194 -22.610 1.00 43.97 121 GLY A CA 1
ATOM 957 C C . GLY A 1 121 ? 10.783 15.513 -23.816 1.00 43.97 121 GLY A C 1
ATOM 958 O O . GLY A 1 121 ? 11.973 15.788 -23.665 1.00 43.97 121 GLY A O 1
ATOM 959 N N . GLY A 1 122 ? 10.222 15.305 -25.006 1.00 42.03 122 GLY A N 1
ATOM 960 C CA . GLY A 1 122 ? 10.897 15.621 -26.247 1.00 42.03 122 GLY A CA 1
ATOM 961 C C . GLY A 1 122 ? 11.198 17.108 -26.229 1.00 42.03 122 GLY A C 1
ATOM 962 O O . GLY A 1 122 ? 10.312 17.906 -25.922 1.00 42.03 122 GLY A O 1
ATOM 963 N N . GLY A 1 123 ? 12.453 17.447 -26.516 1.00 48.41 123 GLY A N 1
ATOM 964 C CA . GLY A 1 123 ? 12.860 18.819 -26.754 1.00 48.41 123 GLY A CA 1
ATOM 965 C C . GLY A 1 123 ? 11.946 19.442 -27.802 1.00 48.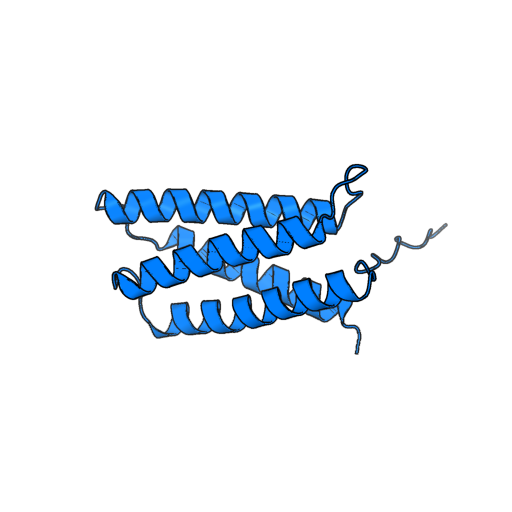41 123 GLY A C 1
ATOM 966 O O . GLY A 1 123 ? 11.654 18.838 -28.836 1.00 48.41 123 GLY A O 1
ATOM 967 N N . GLY A 1 124 ? 11.462 20.633 -27.486 1.00 48.00 124 GLY A N 1
ATOM 968 C CA . GLY A 1 124 ? 10.545 21.388 -28.315 1.00 48.00 124 GLY A CA 1
ATOM 969 C C . GLY A 1 124 ? 11.004 22.829 -28.407 1.00 48.00 124 GLY A C 1
ATOM 970 O O . GLY A 1 124 ? 10.382 23.675 -27.781 1.00 48.00 124 GLY A O 1
ATOM 971 N N . ARG A 1 125 ? 12.032 23.026 -29.244 1.00 44.31 125 ARG A N 1
ATOM 972 C CA . ARG A 1 125 ? 12.566 24.279 -29.809 1.00 44.31 125 ARG A CA 1
ATOM 973 C C . ARG A 1 125 ? 13.403 25.176 -28.906 1.00 44.31 125 ARG A C 1
ATOM 975 O O . ARG A 1 125 ? 12.889 25.675 -27.889 1.00 44.31 125 ARG A O 1
#

Secondary structure (DSSP, 8-state):
--HHHHHHHHHHHHHHHHHHHHHHS--SSHHHHHHHHHHHHHHHHHHHHHHHHHS-PPTT--HHHHHHHHHHHHHHHHHHHHHTT-S-HHHHHHHHHHHHHHHHHHHHHHHTT------------

Radius of gyration: 15.97 Å; chains: 1; bounding box: 40×34×51 Å

Foldseek 3Di:
DQLLVVLVVLLVVLLVLLVVVLVPFDCPDPVSVVLSVQSVVLSVQLVVLVVCLVPPHDPPDPSLVSNLVSLVSNLVSLVVCVVVVRDDPPSSVVSNVSSVVSSVSSVVCSVVVDRSDDPPPPDDD

Sequence (125 aa):
MNDILDLQRAAERFNARVKDLVEVLPRDDLAGQALSIELESAHRRFTASWDAANGTPPAGASPWRQVEQSTHDCLHLIELLWRTQMLHPPRVLQILAHGRAFADAVARSHRTGRAPARRRGGGGR

pLDDT: mean 78.33, std 14.04, range [42.03, 93.88]